Protein AF-A0A963NP52-F1 (afdb_monomer)

Foldseek 3Di:
DAEEEFEDLQFPDPQQQVQVVVVCVVCPPHHYAYEYLDQDDCVVVVGHGYHHVLVVLVVLVPAEYEYEYADAALLPQFLLNSLLRNDDPVCSVVVCVVLVVVVPCSQVVSCVSSVDSDGRSRDDDCVSRVNYPYYHYDHHHHPCNVVPDDD

Secondary structure (DSSP, 8-state):
--EEEEESTTSS-HHHHHHHHHHHHHTTTS-EEEEESS-EE-GGGT--EEEEHHHHHHHTTTS-EEEEEEETTTTT--HHHHHHHTS-TTTHHHHHHHHHT-HHHHHHHHHHHHT---SSTTS--GGG-TTEEEEEEEEE--TTGGGS---

Nearest PDB structures (foldseek):
  5gz1-assembly1_A  TM=3.624E-01  e=2.722E-01  Ureibacillus thermosphaericus
  4pg6-assembly1_A  TM=3.086E-01  e=4.911E-01  Staphylococcus aureus
  7cbe-assembly1_A  TM=3.281E-01  e=1.152E+00  Escherichia coli K-12

Mean predicted aligned error: 5.2 Å

Radius of gyration: 15.2 Å; Cα contacts (8 Å, |Δi|>4): 272; chains: 1; bounding box: 36×26×44 Å

pLDDT: mean 86.84, std 8.23, range [52.56, 96.81]

Structure (mmCIF, N/CA/C/O backbone):
data_AF-A0A963NP52-F1
#
_entry.id   AF-A0A963NP52-F1
#
loop_
_atom_site.group_PDB
_atom_site.id
_atom_site.type_symbol
_atom_site.label_atom_id
_atom_site.label_alt_id
_atom_site.label_comp_id
_atom_site.label_asym_id
_atom_site.label_entity_id
_atom_site.label_seq_id
_atom_site.pdbx_PDB_ins_code
_atom_site.Cartn_x
_atom_site.Cartn_y
_atom_site.Cartn_z
_atom_site.occupancy
_atom_site.B_iso_or_equiv
_atom_site.auth_seq_id
_atom_site.auth_comp_id
_atom_site.auth_asym_id
_atom_site.auth_atom_id
_atom_site.pdbx_PDB_model_num
ATOM 1 N N . MET A 1 1 ? -11.567 -0.142 18.190 1.00 82.12 1 MET A N 1
ATOM 2 C CA . MET A 1 1 ? -11.427 -0.882 16.913 1.00 82.12 1 MET A CA 1
ATOM 3 C C . MET A 1 1 ? -10.151 -0.430 16.217 1.00 82.12 1 MET A C 1
ATOM 5 O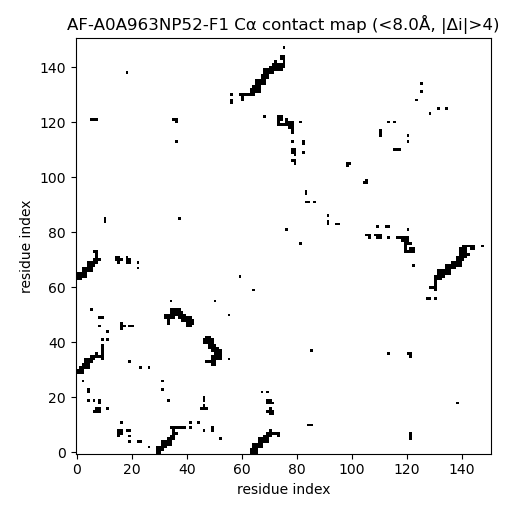 O . MET A 1 1 ? -10.015 0.783 16.039 1.00 82.12 1 MET A O 1
ATOM 9 N N . PRO A 1 2 ? -9.242 -1.356 15.868 1.00 89.44 2 PRO A N 1
ATOM 10 C CA . PRO A 1 2 ? -7.998 -1.032 15.176 1.00 89.44 2 PRO A CA 1
ATOM 11 C C . PRO A 1 2 ? -8.248 -0.482 13.765 1.00 89.44 2 PRO A C 1
ATOM 13 O O . PRO A 1 2 ? -9.297 -0.726 13.157 1.00 89.44 2 PRO A O 1
ATOM 16 N N . ALA A 1 3 ? -7.273 0.263 13.255 1.00 92.81 3 ALA A N 1
ATOM 17 C CA . ALA A 1 3 ? -7.252 0.774 11.895 1.00 92.81 3 ALA A CA 1
ATOM 18 C C . ALA A 1 3 ? -5.991 0.311 11.158 1.00 92.81 3 ALA A C 1
ATOM 20 O O . ALA A 1 3 ? -4.896 0.261 11.716 1.00 92.81 3 ALA A O 1
ATOM 21 N N . VAL A 1 4 ? -6.167 -0.012 9.884 1.00 93.50 4 VAL A N 1
ATOM 22 C CA . VAL A 1 4 ? -5.103 -0.313 8.936 1.00 93.50 4 VAL A CA 1
ATOM 23 C C . VAL A 1 4 ? -5.079 0.824 7.940 1.00 93.50 4 VAL A C 1
ATOM 25 O O . VAL A 1 4 ? -6.006 0.953 7.141 1.00 93.50 4 VAL A O 1
ATOM 28 N N . VAL A 1 5 ? -4.048 1.657 7.992 1.00 94.81 5 VAL A N 1
ATOM 29 C CA . VAL A 1 5 ? -3.804 2.632 6.931 1.00 94.81 5 VAL A CA 1
ATOM 30 C C . VAL A 1 5 ? -3.034 1.886 5.855 1.00 94.81 5 VAL A C 1
ATOM 32 O O . VAL A 1 5 ? -1.966 1.359 6.140 1.00 94.81 5 VAL A O 1
ATOM 35 N N . PHE A 1 6 ? -3.585 1.775 4.651 1.00 94.25 6 PHE A N 1
ATOM 36 C CA . PHE A 1 6 ? -2.975 1.077 3.526 1.00 94.25 6 PHE A CA 1
ATOM 37 C C . PHE A 1 6 ? -2.703 2.044 2.381 1.00 94.25 6 PHE A C 1
ATOM 39 O O . PHE A 1 6 ? -3.559 2.852 2.020 1.00 94.25 6 PHE A O 1
ATOM 46 N N . GLY A 1 7 ? -1.519 1.968 1.790 1.00 93.19 7 GLY A N 1
ATOM 47 C CA . GLY A 1 7 ? -1.166 2.927 0.766 1.00 93.19 7 GLY A CA 1
ATOM 48 C C . GLY A 1 7 ? 0.239 2.797 0.238 1.00 93.19 7 GLY A C 1
ATOM 49 O O . GLY A 1 7 ? 0.990 1.900 0.602 1.00 93.19 7 GLY A O 1
ATOM 50 N N . ALA A 1 8 ? 0.574 3.733 -0.639 1.00 91.75 8 ALA A N 1
ATOM 51 C CA . ALA A 1 8 ? 1.847 3.764 -1.336 1.00 91.75 8 ALA A CA 1
ATOM 52 C C . ALA A 1 8 ? 2.933 4.553 -0.599 1.00 91.75 8 ALA A C 1
ATOM 54 O O . ALA A 1 8 ? 3.879 5.047 -1.199 1.00 91.75 8 ALA A O 1
ATOM 55 N N . PHE A 1 9 ? 2.798 4.682 0.714 1.00 91.94 9 PHE A N 1
ATOM 56 C CA . PHE A 1 9 ? 3.830 5.211 1.600 1.00 91.94 9 PHE A CA 1
ATOM 57 C C . PHE A 1 9 ? 4.815 4.118 2.040 1.00 91.94 9 PHE A C 1
ATOM 59 O O . PHE A 1 9 ? 5.533 4.311 3.006 1.00 91.94 9 PHE A O 1
ATOM 66 N N . ASP A 1 10 ? 4.850 2.968 1.358 1.00 90.25 10 ASP A N 1
ATOM 67 C CA . ASP A 1 10 ? 5.911 1.951 1.424 1.00 90.25 10 ASP A CA 1
ATOM 68 C C . ASP A 1 10 ? 7.046 2.210 0.415 1.00 90.25 10 ASP A C 1
ATOM 70 O O . ASP A 1 10 ? 7.960 1.406 0.252 1.00 90.25 10 ASP A O 1
ATOM 74 N N . ARG A 1 11 ? 7.017 3.356 -0.260 1.00 86.44 11 ARG A N 1
ATOM 75 C CA . ARG A 1 11 ? 8.109 3.874 -1.0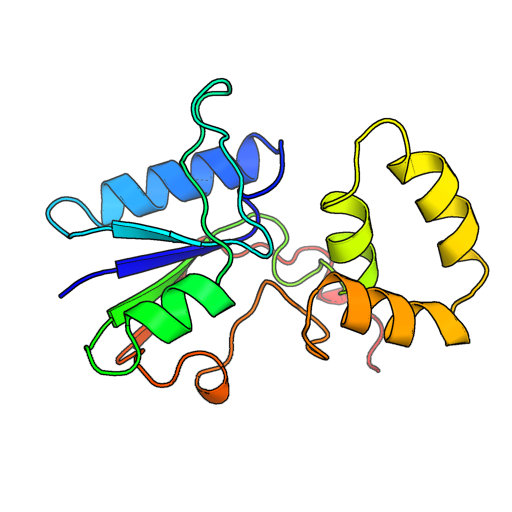90 1.00 86.44 11 ARG A CA 1
ATOM 76 C C . ARG A 1 11 ? 8.562 5.228 -0.562 1.00 86.44 11 ARG A C 1
ATOM 78 O O . ARG A 1 11 ? 7.827 5.919 0.139 1.00 86.44 11 ARG A O 1
ATOM 85 N N . HIS A 1 12 ? 9.763 5.634 -0.957 1.00 82.44 12 HIS A N 1
ATOM 86 C CA . HIS A 1 12 ? 10.322 6.941 -0.623 1.00 82.44 12 HIS A CA 1
ATOM 87 C C . HIS A 1 12 ? 9.669 8.058 -1.466 1.00 82.44 12 HIS A C 1
ATOM 89 O O . HIS A 1 12 ? 10.280 8.623 -2.369 1.00 82.44 12 HIS A O 1
ATOM 95 N N . ASN A 1 13 ? 8.396 8.354 -1.195 1.00 87.75 13 ASN A N 1
ATOM 96 C CA . ASN A 1 13 ? 7.649 9.462 -1.788 1.00 87.75 13 ASN A CA 1
ATOM 97 C C . ASN A 1 13 ? 7.093 10.352 -0.673 1.00 87.75 13 ASN A C 1
ATOM 99 O O . ASN A 1 13 ? 6.261 9.913 0.120 1.00 87.75 13 ASN A O 1
ATOM 103 N N . LEU A 1 14 ? 7.543 11.608 -0.622 1.00 87.94 14 LEU A N 1
ATOM 104 C CA . LEU A 1 14 ? 7.147 12.544 0.430 1.00 87.94 14 LEU A CA 1
ATOM 105 C C . LEU A 1 14 ? 5.627 12.757 0.487 1.00 87.94 14 LEU A C 1
ATOM 107 O O . LEU A 1 14 ? 5.055 12.743 1.571 1.00 87.94 14 LEU A O 1
ATOM 111 N N . GLY A 1 15 ? 4.966 12.921 -0.661 1.00 89.56 15 GLY A N 1
ATOM 112 C CA . GLY A 1 15 ? 3.522 13.156 -0.718 1.00 89.56 15 GLY A CA 1
ATOM 113 C C . GLY A 1 15 ? 2.713 11.991 -0.147 1.00 89.56 15 GLY A C 1
ATOM 114 O O . GLY A 1 15 ? 1.796 12.205 0.644 1.00 89.56 15 GLY A O 1
ATOM 115 N N . ASP A 1 16 ? 3.084 10.756 -0.487 1.00 91.19 16 ASP A N 1
ATOM 116 C CA . ASP A 1 16 ? 2.437 9.563 0.064 1.00 91.19 16 ASP A CA 1
ATOM 117 C C . ASP A 1 16 ? 2.685 9.428 1.574 1.00 91.19 16 ASP A C 1
ATOM 119 O O . ASP A 1 16 ? 1.750 9.139 2.322 1.00 91.19 16 ASP A O 1
ATOM 123 N N . MET A 1 17 ? 3.914 9.685 2.041 1.00 92.19 17 MET A N 1
ATOM 124 C CA . MET A 1 17 ? 4.236 9.659 3.475 1.00 92.19 17 MET A CA 1
ATOM 125 C C . MET A 1 17 ? 3.455 10.723 4.259 1.00 92.19 17 MET A C 1
ATOM 127 O O . MET A 1 17 ? 2.942 10.438 5.339 1.00 92.19 17 MET A O 1
ATOM 131 N N . LEU A 1 18 ? 3.287 11.929 3.708 1.00 93.06 18 LEU A N 1
ATOM 132 C CA . LEU A 1 18 ? 2.457 12.973 4.319 1.00 93.06 18 LEU A CA 1
ATOM 133 C C . LEU A 1 18 ? 0.989 12.546 4.432 1.00 93.06 18 LEU A C 1
ATOM 135 O O . LEU A 1 18 ? 0.353 12.805 5.451 1.00 93.06 18 LEU A O 1
ATOM 139 N N . LEU A 1 19 ? 0.448 11.844 3.433 1.00 93.31 19 LEU A N 1
ATOM 140 C CA . LEU A 1 19 ? -0.915 11.309 3.505 1.00 93.31 19 LEU A CA 1
ATOM 141 C C . LEU A 1 19 ? -1.066 10.238 4.599 1.00 93.31 19 LEU A C 1
ATOM 143 O O . LEU A 1 19 ? -2.129 10.157 5.216 1.00 93.31 19 LEU A O 1
ATOM 147 N N . ALA A 1 20 ? -0.013 9.465 4.889 1.00 94.00 20 ALA A N 1
ATOM 148 C CA . ALA A 1 20 ? 0.003 8.541 6.025 1.00 94.00 20 ALA A CA 1
ATOM 149 C C . ALA A 1 20 ? -0.061 9.286 7.371 1.00 94.00 20 ALA A C 1
ATOM 151 O O . ALA A 1 20 ? -0.862 8.915 8.228 1.00 94.00 20 ALA A O 1
ATOM 152 N N . HIS A 1 21 ? 0.703 10.374 7.524 1.00 95.50 21 HIS A N 1
ATOM 153 C CA . HIS A 1 21 ? 0.644 11.250 8.707 1.00 95.50 21 HIS A CA 1
ATOM 154 C C . HIS A 1 21 ? -0.726 11.906 8.886 1.00 95.50 21 HIS A C 1
ATOM 156 O O . HIS A 1 21 ? -1.260 11.953 9.992 1.00 95.50 21 HIS A O 1
ATOM 162 N N . VAL A 1 22 ? -1.342 12.377 7.800 1.00 95.00 22 VAL A N 1
ATOM 163 C CA . VAL A 1 22 ? -2.704 12.929 7.851 1.00 95.00 22 VAL A CA 1
ATOM 164 C C . VAL A 1 22 ? -3.702 11.863 8.303 1.00 95.00 22 VAL A C 1
ATOM 166 O O . VAL A 1 22 ? -4.544 12.137 9.158 1.00 95.00 22 VAL A O 1
ATOM 169 N N . ALA A 1 23 ? -3.605 10.637 7.779 1.00 94.81 23 ALA A N 1
ATOM 170 C CA . ALA A 1 23 ? -4.458 9.535 8.218 1.00 94.81 23 ALA A CA 1
ATOM 171 C C . ALA A 1 23 ? -4.245 9.206 9.705 1.00 94.81 23 ALA A C 1
ATOM 173 O O . ALA A 1 23 ? -5.221 8.989 10.420 1.00 94.81 23 ALA A O 1
ATOM 174 N N . GLU A 1 24 ? -3.000 9.215 10.185 1.00 95.81 24 GLU A N 1
ATOM 175 C CA . GLU A 1 24 ? -2.669 9.027 11.600 1.00 95.81 24 GLU A CA 1
ATOM 176 C C . GLU A 1 24 ? -3.326 10.087 12.490 1.00 95.81 24 GLU A C 1
ATOM 178 O O . GLU A 1 24 ? -4.005 9.740 13.458 1.00 95.81 24 GLU A O 1
ATOM 183 N N . ALA A 1 25 ? -3.214 11.364 12.117 1.00 95.88 25 ALA A N 1
ATOM 184 C CA . ALA A 1 25 ? -3.833 12.470 12.841 1.00 95.88 25 ALA A CA 1
ATOM 185 C C . ALA A 1 25 ? -5.371 12.372 12.863 1.00 95.88 25 ALA A C 1
ATOM 187 O O . ALA A 1 25 ? -5.995 12.580 13.902 1.00 95.88 25 ALA A O 1
ATOM 188 N N . LEU A 1 26 ? -5.997 12.004 11.740 1.00 94.75 26 LEU A N 1
ATOM 189 C CA . LEU A 1 26 ? -7.454 11.832 11.642 1.00 94.75 26 LEU A CA 1
ATOM 190 C C . LEU A 1 26 ? -7.973 10.605 12.404 1.00 94.75 26 LEU A C 1
ATOM 192 O O . LEU A 1 26 ? -9.145 10.549 12.780 1.00 94.75 26 LEU A O 1
ATOM 196 N N . LEU A 1 27 ? -7.117 9.607 12.615 1.00 94.00 27 LEU A N 1
ATOM 197 C CA . LEU A 1 27 ? -7.432 8.371 13.327 1.00 94.00 27 LEU A CA 1
ATOM 198 C C . LEU A 1 27 ? -6.896 8.371 14.766 1.00 94.00 27 LEU A C 1
ATOM 200 O O . LEU A 1 27 ? -6.860 7.306 15.392 1.00 94.00 27 LEU A O 1
ATOM 204 N N . ALA A 1 28 ? -6.521 9.540 15.296 1.00 92.19 28 ALA A N 1
ATOM 205 C CA . ALA A 1 28 ? -5.973 9.699 16.637 1.00 92.19 28 ALA A CA 1
ATOM 206 C C . ALA A 1 28 ? -6.811 8.973 17.708 1.00 92.19 28 ALA A C 1
ATOM 208 O O . ALA A 1 28 ? -8.044 8.936 17.666 1.00 92.19 28 ALA A O 1
ATOM 209 N N . GLY A 1 29 ? -6.121 8.350 18.667 1.00 90.56 29 GLY A N 1
ATOM 210 C CA . GLY A 1 29 ? -6.739 7.541 19.725 1.00 90.56 29 GLY A CA 1
ATOM 211 C C . GLY A 1 29 ? -7.098 6.105 19.317 1.00 90.56 29 GLY A C 1
ATOM 212 O O . GLY A 1 29 ? -7.629 5.352 20.134 1.00 90.56 29 GLY A O 1
ATOM 213 N N . ARG A 1 30 ? -6.808 5.682 18.078 1.00 90.75 30 ARG A N 1
ATOM 214 C CA . ARG A 1 30 ? -6.946 4.283 17.636 1.00 90.75 30 ARG A CA 1
ATOM 215 C C . ARG A 1 30 ? -5.601 3.565 17.644 1.00 90.75 30 ARG A C 1
ATOM 217 O O . ARG A 1 30 ? -4.553 4.166 17.458 1.00 90.75 30 ARG A O 1
ATOM 224 N N . GLN A 1 31 ? -5.646 2.240 17.773 1.00 91.75 31 GLN A N 1
ATOM 225 C CA . GLN A 1 31 ? -4.508 1.397 17.421 1.00 91.75 31 GLN A CA 1
ATOM 226 C C . GLN A 1 31 ? -4.385 1.353 15.893 1.00 91.75 31 GLN A C 1
ATOM 228 O O . GLN A 1 31 ? -5.286 0.839 15.225 1.00 91.75 31 GLN A O 1
ATOM 233 N N . ILE A 1 32 ? -3.291 1.888 15.356 1.00 93.94 32 ILE A N 1
ATOM 234 C CA . ILE A 1 32 ? -3.044 1.989 13.914 1.00 93.94 32 ILE A CA 1
ATOM 235 C C . ILE A 1 32 ? -1.883 1.064 13.536 1.00 93.94 32 ILE A C 1
ATOM 237 O O . ILE A 1 32 ? -0.883 1.004 14.250 1.00 93.94 32 ILE A O 1
ATOM 241 N N . ALA A 1 33 ? -1.996 0.355 12.411 1.00 94.38 33 ALA A N 1
ATOM 242 C CA . ALA A 1 33 ? -0.813 -0.113 11.690 1.00 94.38 33 ALA A CA 1
ATOM 243 C C . ALA A 1 33 ? -0.813 0.402 10.256 1.00 94.38 33 ALA A C 1
ATOM 245 O O . ALA A 1 33 ? -1.863 0.546 9.624 1.00 94.38 33 ALA A O 1
ATOM 246 N N . PHE A 1 34 ? 0.394 0.628 9.756 1.00 95.69 34 PHE A N 1
ATOM 247 C CA . PHE A 1 34 ? 0.645 1.088 8.403 1.00 95.69 34 PHE A CA 1
ATOM 248 C C . PHE A 1 34 ? 0.963 -0.109 7.520 1.00 95.69 34 PHE A C 1
ATOM 250 O O . PHE A 1 34 ? 1.775 -0.969 7.870 1.00 95.69 34 PHE A O 1
ATOM 257 N N . ALA A 1 35 ? 0.291 -0.166 6.382 1.00 94.75 35 ALA A N 1
ATOM 258 C CA . ALA A 1 35 ? 0.324 -1.269 5.450 1.00 94.75 35 ALA A CA 1
ATOM 259 C C . ALA A 1 35 ? 0.708 -0.782 4.052 1.00 94.75 35 ALA A C 1
ATOM 261 O O . ALA A 1 35 ? 0.241 0.259 3.590 1.00 94.75 35 ALA A O 1
ATOM 262 N N . GLY A 1 36 ? 1.498 -1.588 3.361 1.00 94.12 36 GLY A N 1
ATOM 263 C CA . GLY A 1 36 ? 1.896 -1.383 1.976 1.00 94.12 36 GLY A CA 1
ATOM 264 C C . GLY A 1 36 ? 1.941 -2.706 1.226 1.00 94.12 36 GLY A C 1
ATOM 265 O O . GLY A 1 36 ? 1.448 -3.735 1.699 1.00 94.12 36 GLY A O 1
ATOM 266 N N . LEU A 1 37 ? 2.521 -2.689 0.036 1.00 92.94 37 LEU A N 1
ATOM 26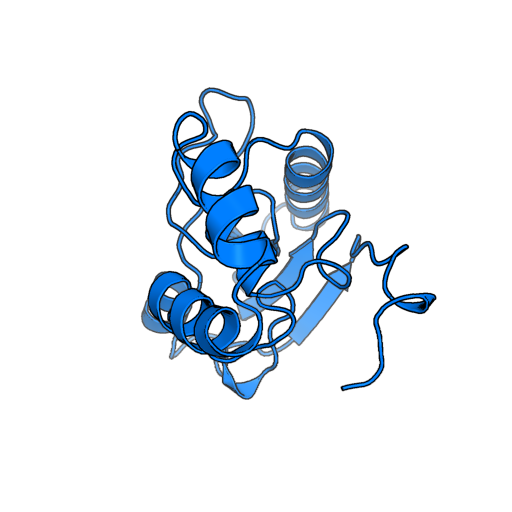7 C CA . LEU A 1 37 ? 2.799 -3.889 -0.743 1.00 92.94 37 LEU A CA 1
ATOM 268 C C . LEU A 1 37 ? 4.030 -4.639 -0.225 1.00 92.94 37 LEU A C 1
ATOM 270 O O . LEU A 1 37 ? 4.105 -5.849 -0.421 1.00 92.94 37 LEU A O 1
ATOM 274 N N . ALA A 1 38 ? 4.952 -3.960 0.464 1.00 92.38 38 ALA A N 1
ATOM 275 C CA . ALA A 1 38 ? 6.125 -4.576 1.084 1.00 92.38 38 ALA A CA 1
ATOM 276 C C . ALA A 1 38 ? 6.390 -4.073 2.511 1.00 92.38 38 ALA A C 1
ATOM 278 O O . ALA A 1 38 ? 5.999 -2.966 2.884 1.00 92.38 38 ALA A O 1
ATOM 279 N N . ASP A 1 39 ? 7.109 -4.881 3.294 1.00 93.81 39 ASP A N 1
ATOM 280 C CA . ASP A 1 39 ? 7.656 -4.465 4.585 1.00 93.81 39 ASP A CA 1
ATOM 281 C C . ASP A 1 39 ? 8.777 -3.435 4.388 1.00 93.81 39 ASP A C 1
ATOM 283 O O . ASP A 1 39 ? 9.730 -3.660 3.630 1.00 93.81 39 ASP A O 1
ATOM 287 N N . ARG A 1 40 ? 8.667 -2.289 5.069 1.00 93.50 40 ARG A N 1
ATOM 288 C CA . ARG A 1 40 ? 9.620 -1.175 4.977 1.00 93.50 40 ARG A CA 1
ATOM 289 C C . ARG A 1 40 ? 9.771 -0.447 6.305 1.00 93.50 40 ARG A C 1
ATOM 291 O O . ARG A 1 40 ? 8.815 -0.269 7.058 1.00 93.50 40 ARG A O 1
ATOM 298 N N . ASP A 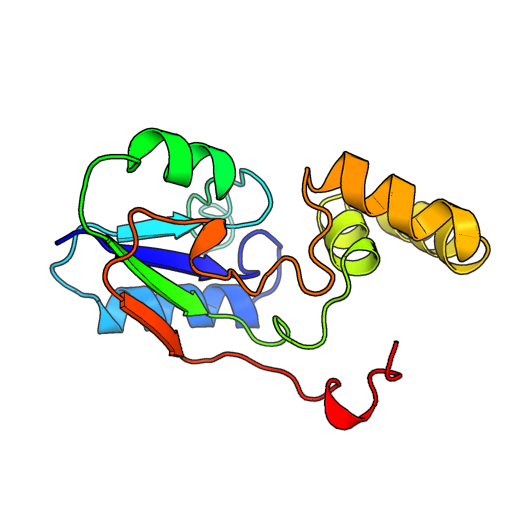1 41 ? 10.990 0.005 6.581 1.00 95.00 41 ASP A N 1
ATOM 299 C CA . ASP A 1 41 ? 11.254 0.962 7.653 1.00 95.00 41 ASP A CA 1
ATOM 300 C C . ASP A 1 41 ? 11.544 2.333 7.062 1.00 95.00 41 ASP A C 1
ATOM 302 O O . ASP A 1 41 ? 12.659 2.595 6.620 1.00 95.00 41 ASP A O 1
ATOM 306 N N . LEU A 1 42 ? 10.539 3.204 7.038 1.00 93.81 42 LEU A N 1
ATOM 307 C CA . LEU A 1 42 ? 10.700 4.568 6.534 1.00 93.81 42 LEU A CA 1
ATOM 308 C C . LEU A 1 42 ? 10.794 5.592 7.664 1.00 93.81 42 LEU A C 1
ATOM 310 O O . LEU A 1 42 ? 10.929 6.780 7.393 1.00 93.81 42 LEU A O 1
ATOM 314 N N . ARG A 1 43 ? 10.801 5.151 8.929 1.00 95.50 43 ARG A N 1
ATOM 315 C CA . ARG A 1 43 ? 10.988 6.032 10.093 1.00 95.50 43 ARG A CA 1
ATOM 316 C C . ARG A 1 43 ? 12.269 6.875 10.013 1.00 95.50 43 ARG A C 1
ATOM 318 O O . ARG A 1 43 ? 12.183 8.055 10.340 1.00 95.50 43 ARG A O 1
ATOM 325 N N . PRO A 1 44 ? 13.420 6.361 9.517 1.00 94.81 44 PRO A N 1
ATOM 326 C CA . PRO A 1 44 ? 14.614 7.191 9.323 1.00 94.81 44 PRO A CA 1
ATOM 327 C C . PRO A 1 44 ? 14.423 8.352 8.335 1.00 94.81 44 PRO A C 1
ATOM 329 O O . PRO A 1 44 ? 15.188 9.308 8.361 1.00 94.81 44 PRO A O 1
ATOM 332 N N . LEU A 1 45 ? 13.409 8.272 7.469 1.00 91.75 45 LEU A N 1
ATOM 333 C CA . LEU A 1 45 ? 13.078 9.267 6.446 1.00 91.75 45 LEU A CA 1
ATOM 334 C C . LEU A 1 45 ? 11.830 10.088 6.816 1.00 91.75 45 LEU A C 1
ATOM 336 O O . LEU A 1 45 ? 11.248 10.751 5.961 1.00 91.75 45 LEU A O 1
ATOM 340 N N . GLY A 1 46 ? 11.383 10.019 8.076 1.00 92.69 46 GLY A N 1
ATOM 341 C CA . GLY A 1 46 ? 10.176 10.701 8.543 1.00 92.69 46 GLY A CA 1
ATOM 342 C C . GLY A 1 46 ? 8.865 10.021 8.140 1.00 92.69 46 GLY A C 1
ATOM 343 O O . GLY A 1 46 ? 7.815 10.643 8.243 1.00 92.69 46 GLY A O 1
ATOM 344 N N . GLY A 1 47 ? 8.903 8.771 7.675 1.00 95.31 47 GLY A N 1
ATOM 345 C CA . GLY A 1 47 ? 7.726 7.933 7.438 1.00 95.31 47 GLY A CA 1
ATOM 346 C C . GLY A 1 47 ? 7.424 6.993 8.610 1.00 95.31 47 GLY A C 1
ATOM 347 O O . GLY A 1 47 ? 7.751 7.267 9.765 1.00 95.31 47 GLY A O 1
ATOM 348 N N . HIS A 1 48 ? 6.840 5.832 8.303 1.00 96.50 48 HIS A N 1
ATOM 349 C CA . HIS A 1 48 ? 6.367 4.865 9.300 1.00 96.50 48 HIS A CA 1
ATOM 350 C C . HIS A 1 48 ? 7.028 3.495 9.125 1.00 96.50 48 HIS A C 1
ATOM 352 O O . HIS A 1 48 ? 7.663 3.199 8.109 1.00 96.50 48 HIS A O 1
ATOM 358 N N . ARG A 1 49 ? 6.868 2.621 10.127 1.00 96.81 49 ARG A N 1
ATOM 359 C CA . ARG A 1 49 ? 7.077 1.182 9.923 1.00 96.81 49 ARG A CA 1
ATOM 360 C C . ARG A 1 49 ? 5.885 0.675 9.121 1.00 96.81 49 ARG A C 1
ATOM 362 O O . ARG A 1 49 ? 4.774 0.638 9.644 1.00 96.81 49 ARG A O 1
ATOM 369 N N . VAL A 1 50 ? 6.133 0.273 7.884 1.00 95.81 50 VAL A N 1
ATOM 370 C CA . VAL A 1 50 ? 5.109 -0.261 6.993 1.00 95.81 50 VAL A CA 1
ATOM 371 C C . VAL A 1 50 ? 5.236 -1.773 6.937 1.00 95.81 50 VAL A C 1
ATOM 373 O O . VAL A 1 50 ? 6.337 -2.301 6.792 1.00 95.81 50 VAL A O 1
ATOM 376 N N . HIS A 1 51 ? 4.107 -2.460 7.063 1.00 94.88 51 HIS A N 1
ATOM 377 C CA . HIS A 1 51 ? 4.026 -3.907 6.947 1.00 94.88 51 HIS A CA 1
ATOM 378 C C . HIS A 1 51 ? 3.416 -4.320 5.613 1.00 94.88 51 HIS A C 1
ATOM 380 O O . HIS A 1 51 ? 2.491 -3.667 5.122 1.00 94.88 51 HIS A O 1
ATOM 386 N N . ALA A 1 52 ? 3.856 -5.445 5.053 1.00 92.31 52 ALA A N 1
ATOM 387 C CA . ALA A 1 52 ? 3.168 -6.009 3.899 1.00 92.31 52 ALA A CA 1
ATOM 388 C C . ALA A 1 52 ? 1.711 -6.345 4.274 1.00 92.31 52 ALA A C 1
ATOM 390 O O . ALA A 1 52 ? 1.441 -7.011 5.281 1.00 92.31 52 ALA A O 1
ATOM 391 N N . LEU A 1 53 ? 0.749 -5.894 3.463 1.00 89.44 53 LEU A N 1
ATOM 392 C CA . LEU A 1 53 ? -0.675 -6.096 3.733 1.00 89.44 53 LEU A CA 1
ATOM 393 C C . LEU A 1 53 ? -1.055 -7.574 3.953 1.00 89.44 53 LEU A C 1
ATOM 395 O O . LEU A 1 53 ? -1.834 -7.823 4.875 1.00 89.44 53 LEU A O 1
ATOM 399 N N . PRO A 1 54 ? -0.523 -8.564 3.199 1.00 86.56 54 PRO A N 1
ATOM 400 C CA . PRO A 1 54 ? -0.807 -9.974 3.469 1.00 86.56 54 PRO A CA 1
ATOM 401 C C . PRO A 1 54 ? -0.435 -10.407 4.895 1.00 86.56 54 PRO A C 1
ATOM 403 O O . PRO A 1 54 ? -1.199 -11.132 5.535 1.00 86.56 54 PRO A O 1
ATOM 406 N N . SER A 1 55 ? 0.683 -9.907 5.427 1.00 86.62 55 SER A N 1
ATOM 407 C CA . SER A 1 55 ? 1.141 -10.186 6.794 1.00 86.62 55 SER A CA 1
ATOM 408 C C . SER A 1 55 ? 0.165 -9.631 7.838 1.00 86.62 55 SER A C 1
ATOM 410 O O . SER A 1 55 ? -0.181 -10.310 8.807 1.00 86.62 55 SER A O 1
ATOM 412 N N . LEU A 1 56 ? -0.353 -8.418 7.619 1.00 84.50 56 LEU A N 1
ATOM 413 C CA . LEU A 1 56 ? -1.363 -7.813 8.495 1.00 84.50 56 LEU A CA 1
ATOM 414 C C . LEU A 1 56 ? -2.735 -8.482 8.370 1.00 84.50 56 LEU A C 1
ATOM 416 O O . LEU A 1 56 ? -3.414 -8.681 9.378 1.00 84.50 56 LEU A O 1
ATOM 420 N N . ALA A 1 57 ? -3.135 -8.871 7.159 1.00 82.31 57 ALA A N 1
ATOM 421 C CA . ALA A 1 57 ? -4.378 -9.598 6.926 1.00 82.31 57 ALA A CA 1
ATOM 422 C C . ALA A 1 57 ? -4.381 -10.944 7.665 1.00 82.31 57 ALA A C 1
ATOM 424 O O . ALA A 1 57 ? -5.394 -11.310 8.257 1.00 82.31 57 ALA A O 1
ATOM 425 N N . ALA A 1 58 ? -3.246 -11.652 7.695 1.00 81.50 58 ALA A N 1
ATOM 426 C CA . ALA A 1 58 ? -3.093 -12.881 8.472 1.00 81.50 58 ALA A CA 1
ATOM 427 C C . ALA A 1 58 ? -3.216 -12.628 9.984 1.00 81.50 58 ALA A C 1
ATOM 429 O O . ALA A 1 58 ? -3.941 -13.349 10.666 1.00 81.50 58 ALA A O 1
ATOM 430 N N . ARG A 1 59 ? -2.575 -11.568 10.499 1.00 78.69 59 ARG A N 1
ATOM 431 C CA . ARG A 1 59 ? -2.630 -11.183 11.921 1.00 78.69 59 ARG A CA 1
ATOM 432 C C . ARG A 1 59 ? -4.035 -10.797 12.389 1.00 78.69 59 ARG A C 1
ATOM 434 O O . ARG A 1 59 ? -4.395 -11.068 13.531 1.00 78.69 59 ARG A O 1
ATOM 441 N N . TRP A 1 60 ? -4.822 -10.153 11.530 1.00 75.81 60 TRP A N 1
ATOM 442 C CA . TRP A 1 60 ? -6.141 -9.619 11.882 1.00 75.81 60 TRP A CA 1
ATOM 443 C C . TRP A 1 60 ? -7.318 -10.395 11.307 1.00 75.81 60 TRP A C 1
ATOM 445 O O . TRP A 1 60 ? -8.450 -9.935 11.414 1.00 75.81 60 TRP A O 1
ATOM 455 N N . ARG A 1 61 ? -7.082 -11.603 10.782 1.00 69.94 61 ARG A N 1
ATOM 456 C CA . ARG A 1 61 ? -8.096 -12.483 10.175 1.00 69.94 61 ARG A CA 1
ATOM 457 C C . ARG A 1 61 ? -9.383 -12.659 10.994 1.00 69.94 61 ARG A C 1
ATOM 459 O O . ARG A 1 61 ? -10.421 -12.936 10.404 1.00 69.94 61 ARG A O 1
ATOM 466 N N . HIS A 1 62 ? -9.320 -12.492 12.315 1.00 67.56 62 HIS A N 1
ATOM 467 C CA . HIS A 1 62 ? -10.422 -12.748 13.246 1.00 67.56 62 HIS A CA 1
ATOM 468 C C . HIS A 1 62 ? -10.926 -11.508 14.013 1.00 67.56 62 HIS A C 1
ATOM 470 O O . HIS A 1 62 ? -11.710 -11.663 14.944 1.00 67.56 62 HIS A O 1
ATOM 476 N N . GLY A 1 63 ? -10.501 -10.286 13.660 1.00 71.62 63 GLY A N 1
ATOM 477 C CA . GLY A 1 63 ? -10.884 -9.067 14.388 1.00 71.62 63 GLY A CA 1
ATOM 478 C C . GLY A 1 63 ? -11.387 -7.946 13.473 1.00 71.62 63 GLY A C 1
ATOM 479 O O . GLY A 1 63 ? -10.819 -7.748 12.402 1.00 71.62 63 GLY A O 1
ATOM 480 N N . PRO A 1 64 ? -12.416 -7.174 13.874 1.00 75.00 64 PRO A N 1
ATOM 481 C CA . PRO A 1 64 ? -12.921 -6.081 13.054 1.00 75.00 64 PRO A CA 1
ATOM 482 C C . PRO A 1 64 ? -11.864 -4.983 12.922 1.00 75.00 64 PRO A C 1
ATOM 484 O O . PRO A 1 64 ? -11.366 -4.467 13.926 1.00 75.00 64 PRO A O 1
ATOM 487 N N . ALA A 1 65 ? -11.558 -4.587 11.689 1.00 84.44 65 ALA A N 1
ATOM 488 C CA . ALA A 1 65 ? -10.674 -3.459 11.416 1.00 84.44 65 ALA A CA 1
ATOM 489 C C . ALA A 1 65 ? -11.304 -2.454 10.443 1.00 84.44 65 ALA A C 1
ATOM 491 O O . ALA A 1 65 ? -12.096 -2.801 9.561 1.00 84.44 65 ALA A O 1
ATOM 492 N N . LEU A 1 66 ? -10.930 -1.188 10.603 1.00 91.25 66 LEU A N 1
ATOM 493 C CA . LEU A 1 66 ? -11.101 -0.169 9.571 1.00 91.25 66 LEU A CA 1
ATOM 494 C C . LEU A 1 66 ? -9.932 -0.273 8.591 1.00 91.25 66 LEU A C 1
ATOM 496 O O . LEU A 1 66 ? -8.790 -0.166 9.021 1.00 91.25 66 LEU A O 1
ATOM 500 N N . LEU A 1 67 ? -10.202 -0.429 7.297 1.00 92.06 67 LEU A N 1
ATOM 501 C CA . LEU A 1 67 ? -9.188 -0.319 6.248 1.00 92.06 67 LEU A CA 1
ATOM 502 C C . LEU A 1 67 ? -9.282 1.067 5.600 1.00 92.06 67 LEU A C 1
ATOM 504 O O . LEU A 1 67 ? -10.291 1.389 4.977 1.00 92.06 67 LEU A O 1
ATOM 508 N N . TRP A 1 68 ? -8.250 1.888 5.758 1.00 93.25 68 TRP A N 1
ATOM 509 C CA . TRP A 1 68 ? -8.177 3.263 5.268 1.00 93.25 68 TRP A CA 1
ATOM 510 C C . TRP A 1 68 ? -7.128 3.376 4.164 1.00 93.25 68 TRP A C 1
ATOM 512 O O . TRP A 1 68 ? -5.942 3.226 4.429 1.00 93.25 68 TRP A O 1
ATOM 522 N N . HIS A 1 69 ? -7.541 3.671 2.935 1.00 93.25 69 HIS A N 1
ATOM 523 C CA . HIS A 1 69 ? -6.617 3.894 1.826 1.00 93.25 69 HIS A CA 1
ATOM 524 C C . HIS A 1 69 ? -6.115 5.336 1.806 1.00 93.25 69 HIS A C 1
ATOM 526 O O . HIS A 1 69 ? -6.945 6.246 1.800 1.00 93.25 69 HIS A O 1
ATOM 532 N N . ALA A 1 70 ? -4.794 5.525 1.729 1.00 91.56 70 ALA A N 1
ATOM 533 C CA . ALA A 1 70 ? -4.136 6.831 1.641 1.00 91.56 70 ALA A CA 1
ATOM 534 C C . ALA A 1 70 ? -2.954 6.810 0.649 1.00 91.56 70 ALA A C 1
ATOM 536 O O . ALA A 1 70 ? -2.088 5.944 0.724 1.00 91.56 70 ALA A O 1
ATOM 537 N N . GLY A 1 71 ? -2.902 7.760 -0.286 1.00 85.62 71 GLY A N 1
ATOM 538 C CA . GLY A 1 71 ? -1.778 7.948 -1.211 1.00 85.62 71 GLY A CA 1
ATOM 539 C C . GLY A 1 71 ? -2.159 8.650 -2.519 1.00 85.62 71 GLY A C 1
ATOM 540 O O . GLY A 1 71 ? -3.288 8.557 -3.003 1.00 85.62 71 GLY A O 1
ATOM 541 N N . GLY A 1 72 ? -1.199 9.348 -3.117 1.00 78.12 72 GLY A N 1
ATOM 542 C CA . GLY A 1 72 ? -1.399 10.281 -4.227 1.00 78.12 72 GLY A CA 1
ATOM 543 C C . GLY A 1 72 ? -1.572 9.643 -5.607 1.00 78.12 72 GLY A C 1
ATOM 544 O O . GLY A 1 72 ? -2.023 10.316 -6.527 1.00 78.12 72 GLY A O 1
ATOM 545 N N . GLU A 1 73 ? -1.265 8.355 -5.782 1.00 74.81 73 GLU A N 1
ATOM 546 C CA . GLU A 1 73 ? -1.377 7.686 -7.094 1.00 74.81 73 GLU A CA 1
ATOM 547 C C . GLU A 1 73 ? -1.899 6.240 -7.028 1.00 74.81 73 GLU A C 1
ATOM 549 O O . GLU A 1 73 ? -1.619 5.421 -7.907 1.00 74.81 73 GLU A O 1
ATOM 554 N N . LEU A 1 74 ? -2.683 5.894 -6.003 1.00 76.00 74 LEU A N 1
ATOM 555 C CA . LEU A 1 74 ? -3.122 4.506 -5.790 1.00 76.00 74 LEU A CA 1
ATOM 556 C C . LEU A 1 74 ? -3.947 3.947 -6.963 1.00 76.00 74 LEU A C 1
ATOM 558 O O . LEU A 1 74 ? -3.838 2.763 -7.279 1.00 76.00 74 LEU A O 1
ATOM 562 N N . LEU A 1 75 ? -4.744 4.793 -7.627 1.00 73.94 75 LEU A N 1
ATOM 563 C CA . LEU A 1 75 ? -5.658 4.367 -8.697 1.00 73.94 75 LEU A CA 1
ATOM 564 C C . LEU A 1 75 ? -4.997 4.326 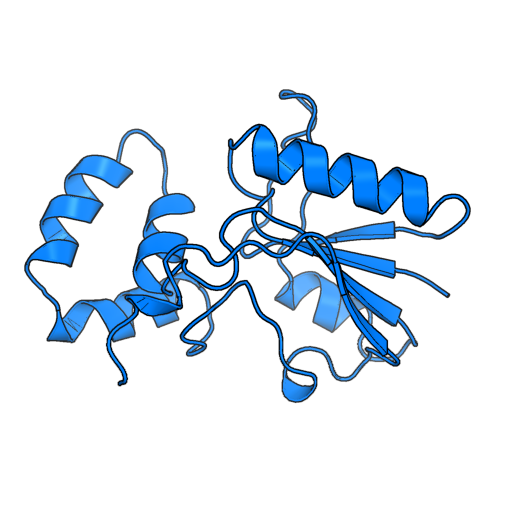-10.082 1.00 73.94 75 LEU A C 1
ATOM 566 O O . LEU A 1 75 ? -5.469 3.620 -10.970 1.00 73.94 75 LEU A O 1
ATOM 570 N N . GLY A 1 76 ? -3.918 5.090 -10.277 1.00 75.88 76 GLY A N 1
ATOM 571 C CA . GLY A 1 76 ? -3.163 5.133 -11.534 1.00 75.88 76 GLY A CA 1
ATOM 572 C C . GLY A 1 76 ? -1.992 4.149 -11.579 1.00 75.88 76 GLY A C 1
ATOM 573 O O . GLY A 1 76 ? -1.542 3.780 -12.665 1.00 75.88 76 GLY A O 1
ATOM 574 N N . CYS A 1 77 ? -1.508 3.706 -10.415 1.00 83.44 77 CYS A N 1
ATOM 575 C CA . CYS A 1 77 ? -0.364 2.812 -10.306 1.00 83.44 77 CYS A CA 1
ATOM 576 C C . CYS A 1 77 ? -0.735 1.380 -10.722 1.00 83.44 77 CYS A C 1
ATOM 578 O O . CYS A 1 77 ? -1.481 0.676 -10.036 1.00 83.44 77 CYS A O 1
ATOM 580 N N . ARG A 1 78 ? -0.194 0.928 -11.857 1.00 86.62 78 ARG A N 1
ATOM 581 C CA . ARG A 1 78 ? -0.387 -0.444 -12.346 1.00 86.62 78 ARG A CA 1
ATOM 582 C C . ARG A 1 78 ? 0.521 -1.415 -11.597 1.00 86.62 78 ARG A C 1
ATOM 584 O O . ARG A 1 78 ? 1.635 -1.060 -11.221 1.00 86.62 78 ARG A O 1
ATOM 591 N N . ALA A 1 79 ? 0.099 -2.676 -11.501 1.00 89.06 79 ALA A N 1
ATOM 592 C CA . ALA A 1 79 ? 0.848 -3.754 -10.843 1.00 89.06 79 ALA A CA 1
ATOM 593 C C . ALA A 1 79 ? 2.351 -3.789 -11.181 1.00 89.06 79 ALA A C 1
ATOM 595 O O . ALA A 1 79 ? 3.190 -3.882 -10.296 1.00 89.06 79 ALA A O 1
ATOM 596 N N . TRP A 1 80 ? 2.727 -3.659 -12.452 1.00 89.69 80 TRP A N 1
ATOM 597 C CA . TRP A 1 80 ? 4.142 -3.700 -12.832 1.00 89.69 80 TRP A CA 1
ATOM 598 C C . TRP A 1 80 ? 4.932 -2.449 -12.422 1.00 89.69 80 TRP A C 1
ATOM 600 O O . TRP A 1 80 ? 6.121 -2.557 -12.147 1.00 89.69 80 TRP A O 1
ATOM 610 N N . GLN A 1 81 ? 4.288 -1.278 -12.373 1.00 89.38 81 GLN A N 1
ATOM 611 C CA . GLN A 1 81 ? 4.921 -0.043 -11.897 1.00 89.38 81 GLN A CA 1
ATOM 612 C C . GLN A 1 81 ? 5.146 -0.138 -10.393 1.00 89.38 81 GLN A C 1
ATOM 614 O O . GLN A 1 81 ? 6.240 0.151 -9.928 1.00 89.38 81 GLN A O 1
ATOM 619 N N . ALA A 1 82 ? 4.147 -0.627 -9.655 1.00 90.88 82 ALA A N 1
ATOM 620 C CA . ALA A 1 82 ? 4.289 -0.916 -8.236 1.00 90.88 82 ALA A CA 1
ATOM 621 C C . ALA A 1 82 ? 5.419 -1.925 -7.980 1.00 90.88 82 ALA A C 1
ATOM 623 O O . ALA A 1 82 ? 6.277 -1.668 -7.150 1.00 90.88 82 ALA A O 1
ATOM 624 N N . ALA A 1 83 ? 5.487 -3.021 -8.744 1.00 92.06 83 ALA A N 1
ATOM 625 C CA . ALA A 1 83 ? 6.565 -4.004 -8.622 1.00 92.06 83 ALA A CA 1
ATOM 626 C C . ALA A 1 83 ? 7.960 -3.385 -8.830 1.00 92.06 83 ALA A C 1
ATOM 628 O O . ALA A 1 83 ? 8.864 -3.676 -8.056 1.00 92.06 83 ALA A O 1
ATOM 629 N N . LEU A 1 84 ? 8.127 -2.500 -9.824 1.00 90.81 84 LEU A N 1
ATOM 630 C CA . LEU A 1 84 ? 9.378 -1.756 -10.030 1.00 90.81 84 LEU A CA 1
ATOM 631 C C . LEU A 1 84 ? 9.693 -0.805 -8.872 1.00 90.81 84 LEU A C 1
ATOM 633 O O . LEU A 1 84 ? 10.839 -0.718 -8.453 1.00 90.81 84 LEU A O 1
ATOM 637 N N . MET A 1 85 ? 8.686 -0.102 -8.351 1.00 88.06 85 MET A N 1
ATOM 638 C CA . MET A 1 85 ? 8.845 0.852 -7.245 1.00 88.06 85 MET A CA 1
ATOM 639 C C . MET A 1 85 ? 9.252 0.188 -5.922 1.00 88.06 85 MET A C 1
ATOM 641 O O . MET A 1 85 ? 9.708 0.883 -5.019 1.00 88.06 85 MET A O 1
ATOM 645 N N . LEU A 1 86 ? 9.085 -1.132 -5.798 1.00 87.88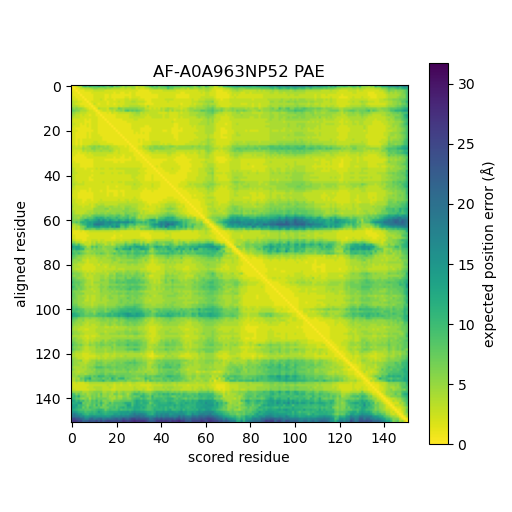 86 LEU A N 1
ATOM 646 C CA . LEU A 1 86 ? 9.528 -1.906 -4.637 1.00 87.88 86 LEU A CA 1
ATOM 647 C C . LEU A 1 86 ? 10.944 -2.477 -4.792 1.00 87.88 86 LEU A C 1
ATOM 649 O O . LEU A 1 86 ? 11.466 -3.026 -3.821 1.00 87.88 86 LEU A O 1
ATOM 653 N N . MET A 1 87 ? 11.552 -2.381 -5.976 1.00 89.31 87 MET A N 1
ATOM 654 C CA . MET A 1 87 ? 12.934 -2.809 -6.200 1.00 89.31 87 MET A CA 1
ATOM 655 C C . MET A 1 87 ? 13.929 -1.849 -5.542 1.00 89.31 87 MET A C 1
ATOM 657 O O . MET A 1 87 ? 13.569 -0.748 -5.119 1.00 89.31 87 MET A O 1
ATOM 661 N N . ASP A 1 88 ? 15.193 -2.265 -5.485 1.00 85.38 88 ASP A N 1
ATOM 662 C CA . ASP A 1 88 ? 16.278 -1.353 -5.150 1.00 85.38 88 ASP A CA 1
ATOM 663 C C . ASP A 1 88 ? 16.343 -0.205 -6.175 1.00 85.38 88 ASP A C 1
ATOM 665 O O . ASP A 1 88 ? 16.167 -0.405 -7.384 1.00 85.38 88 ASP A O 1
ATOM 669 N N . ALA A 1 89 ? 16.588 1.013 -5.689 1.00 84.69 89 ALA A N 1
ATOM 670 C CA . ALA A 1 89 ? 16.636 2.211 -6.518 1.00 84.69 89 ALA A CA 1
ATOM 671 C C . ALA A 1 89 ? 17.734 2.146 -7.597 1.00 84.69 89 ALA A C 1
ATOM 673 O O . ALA A 1 89 ? 17.561 2.733 -8.666 1.00 84.69 89 ALA A O 1
ATOM 674 N N . ALA A 1 90 ? 18.827 1.417 -7.352 1.00 88.19 90 ALA A N 1
ATOM 675 C CA . ALA A 1 90 ? 19.902 1.211 -8.318 1.00 88.19 90 ALA A CA 1
ATOM 676 C C . ALA A 1 90 ? 19.489 0.278 -9.471 1.00 88.19 90 ALA A C 1
ATOM 678 O O . ALA A 1 90 ? 19.945 0.442 -10.602 1.00 88.19 90 ALA A O 1
ATOM 679 N N . GLU A 1 91 ? 18.599 -0.682 -9.213 1.00 89.31 91 GLU A N 1
ATOM 680 C CA . GLU A 1 91 ? 18.181 -1.699 -10.187 1.00 89.31 91 GLU A CA 1
ATOM 681 C C . GLU A 1 91 ? 16.936 -1.283 -10.983 1.00 89.31 91 GLU A C 1
ATOM 683 O O . GLU A 1 91 ? 16.745 -1.694 -12.136 1.00 89.31 91 GLU A O 1
ATOM 688 N N . ALA A 1 92 ? 16.082 -0.452 -10.378 1.00 90.19 92 ALA A N 1
ATOM 689 C CA . ALA A 1 92 ? 14.796 -0.053 -10.938 1.00 90.19 92 ALA A CA 1
ATOM 690 C C . ALA A 1 92 ? 14.879 0.545 -12.362 1.00 90.19 92 ALA A C 1
ATOM 692 O O . ALA A 1 92 ? 14.040 0.170 -13.188 1.00 90.19 92 ALA A O 1
ATOM 693 N N . PRO A 1 93 ? 15.864 1.399 -12.729 1.00 91.06 93 PRO A N 1
ATOM 694 C CA . PRO A 1 93 ? 15.949 1.955 -14.083 1.00 91.06 93 PRO A CA 1
ATOM 695 C C . PRO A 1 93 ? 16.171 0.890 -15.166 1.00 91.06 93 PRO A C 1
ATOM 697 O O . PRO A 1 93 ? 15.478 0.878 -16.187 1.00 91.06 93 PRO A O 1
ATOM 700 N N . ALA A 1 94 ? 17.098 -0.045 -14.936 1.00 92.62 94 ALA A N 1
ATOM 701 C CA . ALA A 1 94 ? 17.389 -1.120 -15.884 1.00 92.62 94 ALA A CA 1
ATOM 702 C C . ALA A 1 94 ? 16.194 -2.077 -16.019 1.00 92.62 94 ALA A C 1
ATOM 704 O O . ALA A 1 94 ? 15.790 -2.438 -17.131 1.00 92.62 94 ALA A O 1
ATOM 705 N N . ALA A 1 95 ? 15.571 -2.428 -14.890 1.00 92.31 95 ALA A N 1
ATOM 706 C CA . ALA A 1 95 ? 14.367 -3.249 -14.867 1.00 92.31 95 ALA A CA 1
ATOM 707 C C . ALA A 1 95 ? 13.187 -2.568 -15.582 1.00 92.31 95 ALA A C 1
ATOM 709 O O . ALA A 1 95 ? 12.450 -3.229 -16.320 1.00 92.31 95 ALA A O 1
ATOM 710 N N . ALA A 1 96 ? 13.027 -1.249 -15.431 1.00 91.31 96 ALA A N 1
ATOM 711 C CA . ALA A 1 96 ? 11.982 -0.486 -16.106 1.00 91.31 96 ALA A CA 1
ATOM 712 C C . ALA A 1 96 ? 12.111 -0.595 -17.628 1.00 91.31 96 ALA A C 1
ATOM 714 O O . ALA A 1 96 ? 11.147 -0.980 -18.295 1.00 91.31 96 ALA A O 1
ATOM 715 N N . VAL A 1 97 ? 13.311 -0.365 -18.174 1.00 92.88 97 VAL A N 1
ATOM 716 C CA . VAL A 1 97 ? 13.578 -0.516 -19.615 1.00 92.88 97 VAL A CA 1
ATOM 717 C C . VAL A 1 97 ? 13.315 -1.952 -20.077 1.00 92.88 97 VAL A C 1
ATOM 719 O O . VAL A 1 97 ? 12.676 -2.169 -21.113 1.00 92.88 97 VAL A O 1
ATOM 722 N N . TYR A 1 98 ? 13.765 -2.943 -19.303 1.00 92.69 98 TYR A N 1
ATOM 723 C CA . TYR A 1 98 ? 13.597 -4.358 -19.628 1.00 92.69 98 TYR A CA 1
ATOM 724 C C . TYR A 1 98 ? 12.119 -4.766 -19.738 1.00 92.69 98 TYR A C 1
ATOM 726 O O . TYR A 1 98 ? 11.722 -5.399 -20.728 1.00 92.69 98 TYR A O 1
ATOM 734 N N . TRP A 1 99 ? 11.304 -4.393 -18.745 1.00 92.31 99 TRP A N 1
ATOM 735 C CA . TRP A 1 99 ? 9.891 -4.767 -18.665 1.00 92.31 99 TRP A CA 1
ATOM 736 C C . TRP A 1 99 ? 8.995 -3.914 -19.554 1.00 92.31 99 TRP A C 1
ATOM 738 O O . TRP A 1 99 ? 7.980 -4.413 -20.046 1.00 92.31 99 TRP A O 1
ATOM 748 N N . GLN A 1 100 ? 9.364 -2.661 -19.825 1.00 88.44 100 GLN A N 1
ATOM 749 C CA . GLN A 1 100 ? 8.611 -1.800 -20.736 1.00 88.44 100 GLN A CA 1
ATOM 750 C C . GLN A 1 100 ? 8.517 -2.399 -22.145 1.00 88.44 100 GLN A C 1
ATOM 752 O O . GLN A 1 100 ? 7.471 -2.288 -22.780 1.00 88.44 100 GLN A O 1
ATOM 757 N N . ARG A 1 101 ? 9.556 -3.120 -22.588 1.00 89.62 101 ARG A N 1
ATOM 758 C CA . ARG A 1 101 ? 9.597 -3.813 -23.888 1.00 89.62 101 ARG A CA 1
ATOM 759 C C . ARG A 1 101 ? 8.898 -5.181 -23.902 1.00 89.62 101 ARG A C 1
ATOM 761 O O . ARG A 1 101 ? 8.751 -5.771 -24.965 1.00 89.62 101 ARG A O 1
ATOM 768 N N . ARG A 1 102 ? 8.477 -5.716 -22.748 1.00 91.19 102 ARG A N 1
ATOM 769 C CA . ARG A 1 102 ? 7.985 -7.104 -22.593 1.00 91.19 102 ARG A CA 1
ATOM 770 C C . ARG A 1 102 ? 6.564 -7.163 -22.043 1.00 91.19 102 ARG A C 1
ATOM 772 O O . ARG A 1 102 ? 6.305 -7.811 -21.030 1.00 91.19 102 ARG A O 1
ATOM 779 N N . ALA A 1 103 ? 5.630 -6.498 -22.722 1.00 82.12 103 ALA A N 1
ATOM 780 C CA . ALA A 1 103 ? 4.250 -6.352 -22.254 1.00 82.12 103 ALA A CA 1
ATOM 781 C C . ALA A 1 103 ? 3.574 -7.689 -21.881 1.00 82.12 103 ALA A C 1
ATOM 783 O O . ALA A 1 103 ? 2.945 -7.759 -20.827 1.00 82.12 103 ALA A O 1
ATOM 784 N N . ALA A 1 104 ? 3.769 -8.743 -22.686 1.00 84.00 104 ALA A N 1
ATOM 785 C CA . ALA A 1 104 ? 3.161 -10.059 -22.464 1.00 84.00 104 ALA A CA 1
ATOM 786 C C . ALA A 1 104 ? 3.650 -10.752 -21.176 1.00 84.00 104 ALA A C 1
ATOM 788 O O . ALA A 1 104 ? 2.848 -11.269 -20.404 1.00 84.00 104 ALA A O 1
ATOM 789 N N . ALA A 1 105 ? 4.957 -10.722 -20.896 1.00 89.56 105 ALA A N 1
ATOM 790 C CA . ALA A 1 105 ? 5.535 -11.386 -19.720 1.00 89.56 105 ALA A CA 1
ATOM 791 C C . ALA A 1 105 ? 5.454 -10.536 -18.436 1.00 89.56 105 ALA A C 1
ATOM 793 O O . ALA A 1 105 ? 5.530 -11.060 -17.322 1.00 89.56 105 ALA A O 1
ATOM 794 N N . ARG A 1 106 ? 5.289 -9.216 -18.578 1.00 91.31 106 ARG A N 1
ATOM 795 C CA . ARG A 1 106 ? 5.341 -8.251 -17.474 1.00 91.31 106 ARG A CA 1
ATOM 796 C C . ARG A 1 106 ? 4.239 -8.446 -16.435 1.00 91.31 106 ARG A C 1
ATOM 798 O O . ARG A 1 106 ? 4.491 -8.240 -15.252 1.00 91.31 106 ARG A O 1
ATOM 805 N N . ALA A 1 107 ? 3.032 -8.826 -16.853 1.00 87.69 107 ALA A N 1
ATOM 806 C CA . ALA A 1 107 ? 1.919 -9.038 -15.926 1.00 87.69 107 ALA A CA 1
ATOM 807 C C . ALA A 1 107 ? 2.194 -10.213 -14.972 1.00 87.69 107 ALA A C 1
ATOM 809 O O . ALA A 1 107 ? 2.072 -10.061 -13.758 1.00 87.69 107 ALA A O 1
ATOM 810 N N . ALA A 1 108 ? 2.651 -11.347 -15.515 1.00 90.50 108 ALA A N 1
ATOM 811 C CA . ALA A 1 108 ? 3.010 -12.524 -14.726 1.00 90.50 108 ALA A CA 1
ATOM 812 C C . ALA A 1 108 ? 4.193 -12.248 -13.786 1.00 90.50 108 ALA A C 1
ATOM 814 O O . ALA A 1 108 ? 4.196 -12.692 -12.639 1.00 90.50 108 ALA A O 1
ATOM 815 N N . TRP A 1 109 ? 5.186 -11.478 -14.242 1.00 92.75 109 TRP A N 1
ATOM 816 C CA . TRP A 1 109 ? 6.281 -11.031 -13.382 1.00 92.75 109 TRP A CA 1
ATOM 817 C C . TRP A 1 109 ? 5.784 -10.165 -12.219 1.00 92.75 109 TRP A C 1
ATOM 819 O O . TRP A 1 109 ? 6.085 -10.473 -11.069 1.00 92.75 109 TRP A O 1
ATOM 829 N N . ALA A 1 110 ? 4.977 -9.138 -12.500 1.00 92.19 110 ALA A N 1
ATOM 830 C CA . ALA A 1 110 ? 4.443 -8.252 -11.470 1.00 92.19 110 ALA A CA 1
ATOM 831 C C . ALA A 1 110 ? 3.614 -9.020 -10.431 1.00 92.19 110 ALA A C 1
ATOM 833 O O . ALA A 1 110 ? 3.749 -8.777 -9.237 1.00 92.19 110 ALA A O 1
ATOM 834 N N . GLN A 1 111 ? 2.810 -9.992 -10.871 1.00 91.12 111 GLN A N 1
ATOM 835 C CA . GLN A 1 111 ? 2.053 -10.858 -9.970 1.00 91.12 111 GLN A CA 1
ATOM 836 C C . GLN A 1 111 ? 2.962 -11.671 -9.042 1.00 91.12 111 GLN A C 1
ATOM 838 O O . GLN A 1 111 ? 2.651 -11.793 -7.860 1.00 91.12 111 GLN A O 1
ATOM 843 N N . ARG A 1 112 ? 4.079 -12.213 -9.550 1.00 90.75 112 ARG A N 1
ATOM 844 C CA . ARG A 1 112 ? 5.051 -12.942 -8.718 1.00 90.75 112 ARG A CA 1
ATOM 845 C C . ARG A 1 112 ? 5.722 -12.036 -7.690 1.00 90.75 112 ARG A C 1
ATOM 847 O O . ARG A 1 112 ? 5.872 -12.452 -6.551 1.00 90.75 112 ARG A O 1
ATOM 854 N N . VAL A 1 113 ? 6.091 -10.815 -8.080 1.00 90.25 113 VAL A N 1
ATOM 855 C CA . VAL A 1 113 ? 6.733 -9.845 -7.174 1.00 90.25 113 VAL A CA 1
ATOM 856 C C . VAL A 1 113 ? 5.767 -9.371 -6.089 1.00 90.25 113 VAL A C 1
ATOM 858 O O . VAL A 1 113 ? 6.134 -9.310 -4.923 1.00 90.25 113 VAL A O 1
ATOM 861 N N . LEU A 1 114 ? 4.526 -9.047 -6.459 1.00 89.19 114 LEU A N 1
ATOM 862 C CA . LEU A 1 114 ? 3.544 -8.468 -5.539 1.00 89.19 114 LEU A CA 1
ATOM 863 C C . LEU A 1 114 ? 2.718 -9.505 -4.769 1.00 89.19 114 LEU A C 1
ATOM 865 O O . LEU A 1 114 ? 1.930 -9.137 -3.900 1.00 89.19 114 LEU A O 1
ATOM 869 N N . GLY A 1 115 ? 2.799 -10.785 -5.142 1.00 87.69 115 GLY A N 1
ATOM 870 C CA . GLY A 1 115 ? 1.960 -11.844 -4.576 1.00 87.69 115 GLY A CA 1
ATOM 871 C C . GLY A 1 115 ? 0.460 -11.675 -4.861 1.00 87.69 115 GLY A C 1
ATOM 872 O O . GLY A 1 115 ? -0.372 -12.281 -4.189 1.00 87.69 115 GLY A O 1
ATOM 873 N N . THR A 1 116 ? 0.073 -10.839 -5.831 1.00 84.69 116 THR A N 1
ATOM 874 C CA . THR A 1 116 ? -1.334 -10.566 -6.151 1.00 84.69 116 THR A CA 1
ATOM 875 C C . THR A 1 116 ? -1.547 -10.297 -7.637 1.00 84.69 116 THR A C 1
ATOM 877 O O . THR A 1 116 ? -0.759 -9.608 -8.278 1.00 84.69 116 THR A O 1
ATOM 880 N N . GLY A 1 117 ? -2.646 -10.820 -8.190 1.00 84.00 117 GLY A N 1
ATOM 881 C CA . GLY A 1 117 ? -3.089 -10.538 -9.562 1.00 84.00 117 GLY A CA 1
ATOM 882 C C . GLY A 1 117 ? -3.885 -9.232 -9.706 1.00 84.00 117 GLY A C 1
ATOM 883 O O . GLY A 1 117 ? -4.447 -8.966 -10.768 1.00 84.00 117 GLY A O 1
ATOM 884 N N . ALA A 1 118 ? -3.992 -8.424 -8.645 1.00 83.94 118 ALA A N 1
ATOM 885 C CA . ALA A 1 118 ? -4.734 -7.170 -8.693 1.00 83.94 118 ALA A CA 1
ATOM 886 C C . ALA A 1 118 ? -4.063 -6.153 -9.623 1.00 83.94 118 ALA A C 1
ATOM 888 O O . ALA A 1 118 ? -2.865 -5.893 -9.531 1.00 83.94 118 ALA A O 1
ATOM 889 N N . ARG A 1 119 ? -4.862 -5.530 -10.494 1.00 79.12 119 ARG A N 1
ATOM 890 C CA . ARG A 1 119 ? -4.372 -4.566 -11.495 1.00 79.12 119 ARG A CA 1
ATOM 891 C C . ARG A 1 119 ? -3.927 -3.249 -10.856 1.00 79.12 119 ARG A C 1
ATOM 893 O O . ARG A 1 119 ? -2.931 -2.671 -11.286 1.00 79.12 119 ARG A O 1
ATOM 900 N N . THR A 1 120 ? -4.653 -2.831 -9.821 1.00 84.56 120 THR A N 1
ATOM 901 C CA . THR A 1 120 ? -4.378 -1.693 -8.935 1.00 84.56 120 THR A CA 1
ATOM 902 C C . THR A 1 120 ? -4.006 -2.249 -7.557 1.00 84.56 120 THR A C 1
ATOM 904 O O . THR A 1 120 ? -4.882 -2.447 -6.709 1.00 84.56 120 THR A O 1
ATOM 907 N N . PRO A 1 121 ? -2.734 -2.607 -7.322 1.00 87.62 121 PRO A N 1
ATOM 908 C CA . PRO A 1 121 ? -2.348 -3.360 -6.130 1.00 87.62 121 PRO A CA 1
ATOM 909 C C . PRO A 1 121 ? -2.592 -2.568 -4.839 1.00 87.62 121 PRO A C 1
ATOM 911 O O . PRO A 1 121 ? -2.966 -3.167 -3.833 1.00 87.62 121 PRO A O 1
ATOM 914 N N . TYR A 1 122 ? -2.512 -1.237 -4.915 1.00 88.75 122 TYR A N 1
ATOM 915 C CA . TYR A 1 122 ? -2.803 -0.301 -3.833 1.00 88.75 122 TYR A CA 1
ATOM 916 C C . TYR A 1 122 ? -4.295 0.017 -3.612 1.00 88.75 122 TYR A C 1
ATOM 918 O O . TYR A 1 122 ? -4.617 0.842 -2.763 1.00 88.75 122 TYR A O 1
ATOM 926 N N . ALA A 1 123 ? -5.216 -0.632 -4.329 1.00 87.50 123 ALA A N 1
ATOM 927 C CA . ALA A 1 123 ? -6.652 -0.554 -4.057 1.00 87.50 123 ALA A CA 1
ATOM 928 C C . ALA A 1 123 ? -7.168 -1.938 -3.648 1.00 87.50 123 ALA A C 1
ATOM 930 O O . ALA A 1 123 ? -7.218 -2.875 -4.451 1.00 87.50 123 ALA A O 1
ATOM 931 N N . VAL A 1 124 ? -7.505 -2.103 -2.373 1.00 85.38 124 VAL A N 1
ATOM 932 C CA . VAL A 1 124 ? -7.871 -3.393 -1.784 1.00 85.38 124 VAL A CA 1
ATOM 933 C C . VAL A 1 124 ? -9.377 -3.552 -1.736 1.00 85.38 124 VAL A C 1
ATOM 935 O O . VAL A 1 124 ? -10.090 -2.787 -1.091 1.00 85.38 124 VAL A O 1
ATOM 938 N N . ALA A 1 125 ? -9.844 -4.599 -2.409 1.00 80.50 125 ALA A N 1
ATOM 939 C CA . ALA A 1 125 ? -11.212 -5.065 -2.313 1.00 80.50 125 ALA A CA 1
ATOM 940 C C . ALA A 1 125 ? -11.416 -5.907 -1.041 1.00 80.50 125 ALA A C 1
ATOM 942 O O . ALA A 1 125 ? -10.462 -6.475 -0.492 1.00 80.50 125 ALA A O 1
ATOM 943 N N . ARG A 1 126 ? -12.667 -5.987 -0.579 1.00 80.31 126 ARG A N 1
ATOM 944 C CA . ARG A 1 126 ? -13.055 -6.646 0.678 1.00 80.31 126 ARG A CA 1
ATOM 945 C C . ARG A 1 126 ? -12.614 -8.108 0.740 1.00 80.31 126 ARG A C 1
ATOM 947 O O . ARG A 1 126 ? -12.253 -8.585 1.809 1.00 80.31 126 ARG A O 1
ATOM 954 N N . GLU A 1 127 ? -12.565 -8.798 -0.391 1.00 81.44 127 GLU A N 1
ATOM 955 C CA . GLU A 1 127 ? -12.211 -10.218 -0.490 1.00 81.44 127 GLU A CA 1
ATOM 956 C C . GLU A 1 127 ? -10.760 -10.479 -0.062 1.00 81.44 127 GLU A C 1
ATOM 958 O O . GLU A 1 127 ? -10.444 -11.540 0.469 1.00 81.44 127 GLU A O 1
ATOM 963 N N . ARG A 1 128 ? -9.870 -9.494 -0.248 1.00 77.56 128 ARG A N 1
ATOM 964 C CA . ARG A 1 128 ? -8.457 -9.582 0.161 1.00 77.56 128 ARG A CA 1
ATOM 965 C C . ARG A 1 128 ? -8.230 -9.175 1.618 1.00 77.56 128 ARG A C 1
ATOM 967 O O . ARG A 1 128 ? -7.148 -9.413 2.149 1.00 77.56 128 ARG A O 1
ATOM 974 N N . PHE A 1 129 ? -9.230 -8.573 2.260 1.00 79.81 129 PHE A N 1
ATOM 975 C CA . PHE A 1 129 ? -9.181 -8.184 3.665 1.00 79.81 129 PHE A CA 1
ATOM 976 C C . PHE A 1 129 ? -10.545 -8.446 4.337 1.00 79.81 129 PHE A C 1
ATOM 978 O O . PHE A 1 129 ? -11.264 -7.508 4.686 1.00 79.81 129 PHE A O 1
ATOM 985 N N . PRO A 1 130 ? -10.934 -9.723 4.522 1.00 81.38 130 PRO A N 1
ATOM 986 C CA . PRO A 1 130 ? -12.273 -10.089 4.999 1.00 81.38 130 PRO A CA 1
ATOM 987 C C . PRO A 1 130 ? -12.565 -9.602 6.426 1.00 81.38 130 PRO A C 1
ATOM 989 O O . PRO A 1 130 ? -13.718 -9.374 6.780 1.00 81.38 130 PRO A O 1
ATOM 992 N N . ALA A 1 131 ? -11.516 -9.370 7.218 1.00 79.00 131 ALA A N 1
ATOM 993 C CA . ALA A 1 131 ? -11.587 -8.782 8.551 1.00 79.00 131 ALA A CA 1
ATOM 994 C C . ALA A 1 131 ? -12.035 -7.304 8.564 1.00 79.00 131 ALA A C 1
ATOM 996 O O . ALA A 1 131 ? -12.380 -6.761 9.617 1.00 79.00 131 ALA A O 1
ATOM 997 N N . ALA A 1 132 ? -12.032 -6.619 7.411 1.00 81.69 132 ALA A N 1
ATOM 998 C CA . ALA A 1 132 ? -12.474 -5.234 7.342 1.00 81.69 132 ALA A CA 1
ATOM 999 C C . ALA A 1 132 ? -13.985 -5.155 7.556 1.00 81.69 132 ALA A C 1
ATOM 1001 O O . ALA A 1 132 ? -14.777 -5.690 6.779 1.00 81.69 132 ALA A O 1
ATOM 1002 N N . VAL A 1 133 ? -14.406 -4.392 8.559 1.00 85.94 133 VAL A N 1
ATOM 1003 C CA . VAL A 1 133 ? -15.822 -4.025 8.709 1.00 85.94 133 VAL A CA 1
ATOM 1004 C C . VAL A 1 133 ? -16.168 -2.818 7.847 1.00 85.94 133 VAL A C 1
ATOM 1006 O O . VAL A 1 133 ? -17.283 -2.723 7.341 1.00 85.94 133 VAL A O 1
ATOM 1009 N N . ARG A 1 134 ? -15.192 -1.936 7.602 1.00 90.00 134 ARG A N 1
ATOM 1010 C CA . ARG A 1 134 ? -15.341 -0.732 6.782 1.00 90.00 134 ARG A CA 1
ATOM 1011 C C . ARG A 1 134 ? -14.082 -0.496 5.958 1.00 90.00 134 ARG A C 1
ATOM 1013 O O . ARG A 1 134 ? -12.978 -0.593 6.487 1.00 90.00 134 ARG A O 1
ATOM 1020 N N . ILE A 1 135 ? -14.271 -0.150 4.687 1.00 90.50 135 ILE A N 1
ATOM 1021 C CA . ILE A 1 135 ? -13.203 0.247 3.768 1.00 90.50 135 ILE A CA 1
AT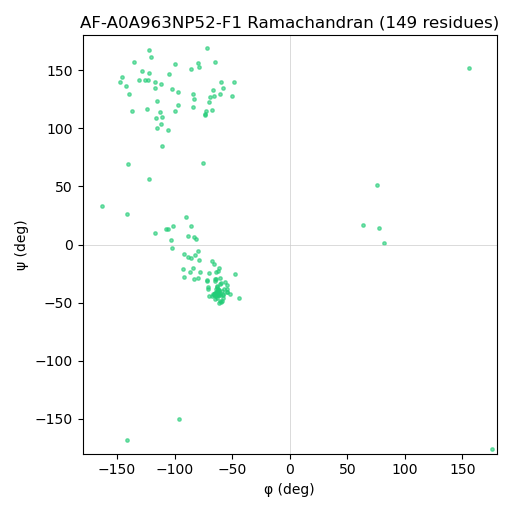OM 1022 C C . ILE A 1 135 ? -13.440 1.709 3.395 1.00 90.50 135 ILE A C 1
ATOM 1024 O O . ILE A 1 135 ? -14.521 2.063 2.929 1.00 90.50 135 ILE A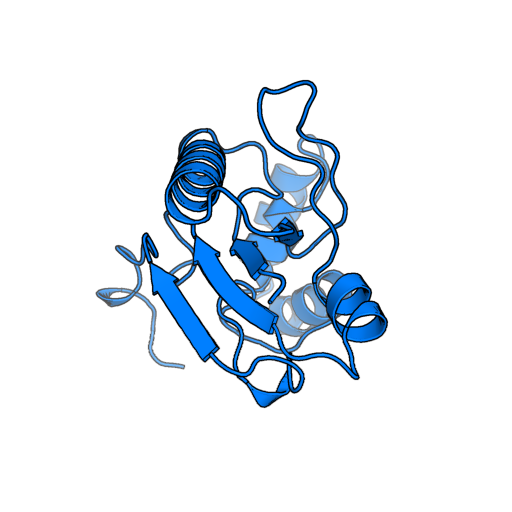 O 1
ATOM 1028 N N . VAL A 1 136 ? -12.449 2.558 3.640 1.00 91.00 136 VAL A N 1
ATOM 1029 C CA . VAL A 1 136 ? -12.474 3.993 3.349 1.00 91.00 136 VAL A CA 1
ATOM 1030 C C . VAL A 1 136 ? -11.397 4.299 2.321 1.00 91.00 136 VAL A C 1
ATOM 1032 O O . VAL A 1 136 ? -10.294 3.760 2.384 1.00 91.00 136 VAL A O 1
ATOM 1035 N N . HIS A 1 137 ? -11.735 5.168 1.377 1.00 87.56 137 HIS A N 1
ATOM 1036 C CA . HIS A 1 137 ? -10.822 5.729 0.393 1.00 87.56 137 HIS A CA 1
ATOM 1037 C C . HIS A 1 137 ? -10.743 7.232 0.659 1.00 87.56 137 HIS A C 1
ATOM 1039 O O . HIS A 1 137 ? -11.667 7.957 0.301 1.00 87.56 137 HIS A O 1
ATOM 1045 N N . ALA A 1 138 ? -9.690 7.693 1.337 1.00 82.94 138 ALA A N 1
ATOM 1046 C CA . ALA A 1 138 ? -9.559 9.089 1.747 1.00 82.94 138 ALA A CA 1
ATOM 1047 C C . ALA A 1 138 ? -8.135 9.593 1.492 1.00 82.94 138 ALA A C 1
ATOM 1049 O O . ALA A 1 138 ? -7.172 9.119 2.090 1.00 82.94 138 ALA A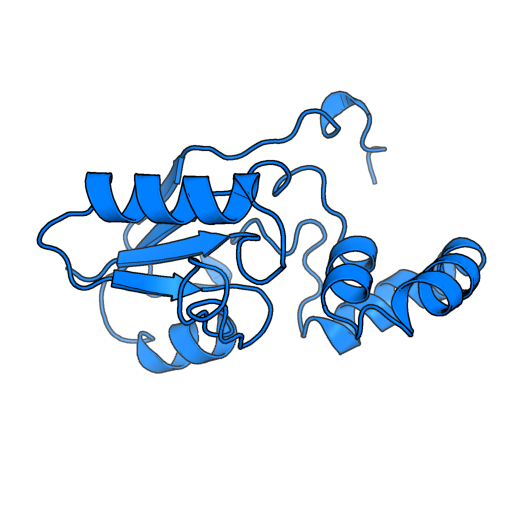 O 1
ATOM 1050 N N . GLY A 1 139 ? -8.018 10.560 0.578 1.00 79.69 139 GLY A N 1
ATOM 1051 C CA . GLY A 1 139 ? -6.726 10.986 0.039 1.00 79.69 139 GLY A CA 1
ATOM 1052 C C . GLY A 1 139 ? -6.176 9.974 -0.964 1.00 79.69 139 GLY A C 1
ATOM 1053 O O . GLY A 1 139 ? -5.051 9.517 -0.815 1.00 79.69 139 GLY A O 1
ATOM 1054 N N . VAL A 1 140 ? -6.993 9.584 -1.950 1.00 79.44 140 VAL A N 1
ATOM 1055 C CA . VAL A 1 140 ? -6.654 8.575 -2.966 1.00 79.44 140 VAL A CA 1
ATOM 1056 C C . VAL A 1 140 ? -6.527 9.265 -4.317 1.00 79.44 140 VAL A C 1
ATOM 1058 O O . VAL A 1 140 ? -7.529 9.639 -4.924 1.00 79.44 140 VAL A O 1
ATOM 1061 N N . GLY A 1 141 ? -5.302 9.477 -4.782 1.00 79.69 141 GLY A N 1
ATOM 1062 C CA . GLY A 1 141 ? -5.079 10.132 -6.061 1.00 79.69 141 GLY A CA 1
ATOM 1063 C C . GLY A 1 141 ? -5.122 9.163 -7.246 1.00 79.69 141 GLY A C 1
ATOM 1064 O O . GLY A 1 141 ? -4.861 7.958 -7.148 1.00 79.69 141 GLY A O 1
ATOM 1065 N N . GLY A 1 142 ? -5.524 9.709 -8.390 1.00 76.69 142 GLY A N 1
ATOM 1066 C CA . GLY A 1 142 ? -5.858 8.948 -9.590 1.00 76.69 142 GLY A CA 1
ATOM 1067 C C . GLY A 1 142 ? -5.895 9.813 -10.840 1.00 76.69 142 GLY A C 1
ATOM 1068 O O . GLY A 1 142 ? -6.692 9.551 -11.732 1.00 76.69 142 GLY A O 1
ATOM 1069 N N . VAL A 1 143 ? -5.055 10.850 -10.918 1.00 69.75 143 VAL A N 1
ATOM 1070 C CA . VAL A 1 143 ? -5.040 11.805 -12.045 1.00 69.75 143 VAL A CA 1
ATOM 1071 C C . VAL A 1 143 ? -4.873 11.089 -13.393 1.00 69.75 143 VAL A C 1
ATOM 1073 O O . VAL A 1 143 ? -5.488 11.464 -14.388 1.00 69.75 143 VAL A O 1
ATOM 1076 N N . ALA A 1 144 ? -4.107 9.996 -13.421 1.00 70.12 144 ALA A N 1
ATOM 1077 C CA . ALA A 1 144 ? -3.915 9.181 -14.616 1.00 70.12 144 ALA A CA 1
ATOM 1078 C C . ALA A 1 144 ? -5.066 8.197 -14.915 1.00 70.12 144 ALA A C 1
ATOM 1080 O O . ALA A 1 144 ? -5.045 7.564 -15.969 1.00 70.12 144 ALA A O 1
ATOM 1081 N N . LEU A 1 145 ? -6.075 8.058 -14.044 1.00 73.50 145 LEU A N 1
ATOM 1082 C CA . LEU A 1 145 ? -7.155 7.074 -14.199 1.00 73.50 145 LEU A CA 1
ATOM 1083 C C . LEU A 1 145 ? -7.968 7.313 -15.476 1.00 73.50 145 LEU A C 1
ATOM 1085 O O . LEU A 1 145 ? -8.252 6.367 -16.200 1.00 73.50 145 LEU A O 1
ATOM 1089 N N . ALA A 1 146 ? -8.266 8.573 -15.805 1.00 73.38 146 ALA A N 1
ATOM 1090 C CA . ALA A 1 146 ? -8.987 8.930 -17.031 1.00 73.38 146 ALA A CA 1
ATOM 1091 C C . ALA A 1 146 ? -8.227 8.542 -18.316 1.00 73.38 146 ALA A C 1
ATOM 1093 O O . ALA A 1 146 ? -8.829 8.374 -19.372 1.00 73.38 146 ALA A O 1
ATOM 1094 N N . ARG A 1 147 ? -6.900 8.393 -18.223 1.00 68.69 147 ARG A N 1
ATOM 1095 C CA . ARG A 1 147 ? -6.008 7.996 -19.324 1.00 68.69 147 ARG A CA 1
ATOM 1096 C C . ARG A 1 147 ? -5.599 6.527 -19.238 1.00 68.69 147 ARG A C 1
ATOM 1098 O O . ARG A 1 147 ? -4.881 6.034 -20.109 1.00 68.69 147 ARG A O 1
ATOM 1105 N N . ALA A 1 148 ? -6.019 5.820 -18.191 1.00 67.81 148 ALA A N 1
ATOM 1106 C CA . ALA A 1 148 ? -5.765 4.402 -18.075 1.00 67.81 148 ALA A CA 1
ATOM 1107 C C . ALA A 1 148 ? -6.574 3.698 -19.168 1.00 67.81 148 ALA A C 1
ATOM 1109 O O . ALA A 1 148 ? -7.801 3.744 -19.174 1.00 67.81 148 ALA A O 1
ATOM 1110 N N . GLN A 1 149 ? -5.874 3.063 -20.113 1.00 60.72 149 GLN A N 1
ATOM 1111 C CA . GLN A 1 149 ? -6.523 2.218 -21.114 1.00 60.72 149 GLN A CA 1
ATOM 1112 C C . GLN A 1 149 ? -7.470 1.237 -20.417 1.00 60.72 149 GLN A C 1
ATOM 1114 O O . GLN A 1 149 ? -7.058 0.547 -19.476 1.00 60.72 149 GLN A O 1
ATOM 1119 N N . LYS A 1 150 ? -8.725 1.204 -20.885 1.00 54.19 150 LYS A N 1
ATOM 1120 C CA . LYS A 1 150 ? -9.652 0.122 -20.561 1.00 54.19 150 LYS A CA 1
ATOM 1121 C C . LYS A 1 150 ? -9.004 -1.179 -21.025 1.00 54.19 150 LYS A C 1
ATOM 1123 O O . LYS A 1 150 ? -8.383 -1.216 -22.085 1.00 54.19 150 LYS A O 1
ATOM 1128 N N . PHE A 1 151 ? -9.070 -2.168 -20.151 1.00 52.56 151 PHE A N 1
ATOM 1129 C CA . PHE A 1 151 ? -8.432 -3.462 -20.334 1.00 52.56 151 PHE A CA 1
ATOM 1130 C C . PHE A 1 151 ? -9.091 -4.264 -21.446 1.00 52.56 151 PHE A C 1
ATOM 1132 O O . PHE A 1 151 ? -10.338 -4.197 -21.523 1.00 52.56 151 PHE A O 1
#

Sequence (151 aa):
MPAVVFGAFDRHNLGDMLLAHVAEALLAGRQIAFAGLADRDLRPLGGHRVHALPSLAARWRHGPALLWHAGGELLGCRAWQAALMLMDAAEAPAAAVYWQRRAAARAAWAQRVLGTGARTPYAVARERFPAAVRIVHAGVGGVALARAQKF

Solvent-accessible surface area (backbone atoms only — not comparable to full-atom values): 8249 Å² total; per-residue (Å²): 114,40,34,37,42,31,22,60,47,56,39,102,39,70,71,16,32,50,35,48,53,51,51,49,65,77,45,63,95,48,58,72,48,42,25,14,84,43,70,35,80,32,49,94,77,78,42,50,67,22,34,25,42,71,64,52,40,65,76,34,58,89,44,68,26,38,36,35,30,24,10,65,45,33,64,48,38,38,32,52,57,51,38,43,63,70,45,57,80,87,52,28,63,62,49,48,60,58,42,70,77,33,68,85,61,31,58,63,50,18,24,65,71,59,74,44,86,48,62,34,63,58,56,82,56,61,87,80,37,71,28,44,78,45,80,44,82,56,64,65,24,38,87,50,41,89,72,50,76,82,129